Protein AF-A0A660ZQA0-F1 (afdb_monomer_lite)

Structure (mmCIF, N/CA/C/O backbone):
data_AF-A0A660ZQA0-F1
#
_entry.id   AF-A0A660ZQA0-F1
#
loop_
_atom_site.group_PDB
_atom_site.id
_atom_site.type_symbol
_atom_site.label_atom_id
_atom_site.label_alt_id
_atom_site.label_comp_id
_atom_site.label_asym_id
_atom_site.label_entity_id
_atom_site.label_seq_id
_atom_site.pdbx_PDB_ins_code
_atom_site.Cartn_x
_atom_site.Cartn_y
_atom_site.Cartn_z
_atom_site.occupancy
_atom_site.B_iso_or_equiv
_atom_site.auth_seq_id
_atom_site.auth_comp_id
_atom_site.auth_asym_id
_atom_site.auth_atom_id
_atom_site.pdbx_PDB_model_num
ATOM 1 N N . GLY A 1 1 ? 2.823 17.180 1.649 1.00 47.53 1 GLY A N 1
ATOM 2 C CA . GLY A 1 1 ? 2.855 16.160 0.591 1.00 47.53 1 GLY A CA 1
ATOM 3 C C . GLY A 1 1 ? 1.753 15.177 0.880 1.00 47.53 1 GLY A C 1
ATOM 4 O O . GLY A 1 1 ? 1.707 14.669 1.992 1.00 47.53 1 GLY A O 1
ATOM 5 N N . GLU A 1 2 ? 0.834 14.997 -0.058 1.00 53.12 2 GLU A N 1
ATOM 6 C CA . GLU A 1 2 ? -0.457 14.311 0.129 1.00 53.12 2 GLU A CA 1
ATOM 7 C C . GLU A 1 2 ? -0.332 12.813 0.473 1.00 53.12 2 GLU A C 1
ATOM 9 O O . GLU A 1 2 ? -1.267 12.218 0.992 1.00 53.12 2 GLU A O 1
ATOM 14 N N . SER A 1 3 ? 0.864 12.234 0.341 1.00 49.69 3 SER A N 1
ATOM 15 C CA . SER A 1 3 ? 1.200 10.859 0.742 1.00 49.69 3 SER A CA 1
ATOM 16 C C . SER A 1 3 ? 1.335 10.642 2.262 1.00 49.69 3 SER A C 1
ATOM 18 O O . SER A 1 3 ? 1.665 9.541 2.689 1.00 49.69 3 SER A O 1
ATOM 20 N N . ARG A 1 4 ? 1.104 11.673 3.093 1.00 50.16 4 ARG A N 1
ATOM 21 C CA . ARG A 1 4 ? 1.208 11.611 4.570 1.00 50.16 4 ARG A CA 1
ATOM 22 C C . ARG A 1 4 ? -0.072 11.151 5.288 1.00 50.16 4 ARG A C 1
ATOM 24 O O . ARG A 1 4 ? -0.067 11.100 6.510 1.00 50.16 4 ARG A O 1
ATOM 31 N N . HIS A 1 5 ? -1.143 10.848 4.550 1.00 56.28 5 HIS A N 1
ATOM 32 C CA . HIS A 1 5 ? -2.441 10.422 5.102 1.00 56.28 5 HIS A CA 1
ATOM 33 C C . HIS A 1 5 ? -2.903 9.038 4.618 1.00 56.28 5 HIS A C 1
ATOM 35 O O . HIS A 1 5 ? -4.037 8.647 4.883 1.00 56.28 5 HIS A O 1
ATOM 41 N N . ALA A 1 6 ? -2.067 8.300 3.884 1.00 69.19 6 ALA A N 1
ATOM 42 C CA . ALA A 1 6 ? -2.425 6.953 3.459 1.00 69.19 6 ALA A CA 1
ATOM 43 C C . ALA A 1 6 ? -2.184 5.959 4.603 1.00 69.19 6 ALA A C 1
ATOM 45 O O . ALA A 1 6 ? -1.070 5.853 5.112 1.00 69.19 6 ALA A O 1
ATOM 46 N N . HIS A 1 7 ? -3.228 5.216 4.962 1.00 82.25 7 HIS A N 1
ATOM 47 C CA . HIS A 1 7 ? -3.159 4.084 5.885 1.00 82.25 7 HIS A CA 1
ATOM 48 C C . HIS A 1 7 ? -2.233 2.973 5.367 1.00 82.25 7 HIS A C 1
ATOM 50 O O . HIS A 1 7 ? -1.464 2.389 6.117 1.00 82.25 7 HIS A O 1
ATOM 56 N N . ILE A 1 8 ? -2.253 2.726 4.056 1.00 88.62 8 ILE A N 1
ATOM 57 C CA . ILE A 1 8 ? -1.328 1.831 3.363 1.00 88.62 8 ILE A CA 1
ATOM 58 C C . ILE A 1 8 ? -1.022 2.401 1.974 1.00 88.62 8 ILE A C 1
ATOM 60 O O . ILE A 1 8 ? -1.919 2.897 1.290 1.00 88.62 8 ILE A O 1
ATOM 64 N N . GLY A 1 9 ? 0.241 2.361 1.552 1.00 88.31 9 GLY A N 1
ATOM 65 C CA . GLY A 1 9 ? 0.687 2.891 0.263 1.00 88.31 9 GLY A CA 1
ATOM 66 C C . GLY A 1 9 ? 1.925 2.178 -0.269 1.00 88.31 9 GLY A C 1
ATOM 67 O O . GLY A 1 9 ? 2.728 1.654 0.495 1.00 88.31 9 GLY A O 1
ATOM 68 N N . ILE A 1 10 ? 2.093 2.166 -1.590 1.00 88.44 10 ILE A N 1
ATOM 69 C CA . ILE A 1 10 ? 3.238 1.556 -2.272 1.00 88.44 10 ILE A CA 1
ATOM 70 C C . ILE A 1 10 ? 3.952 2.588 -3.138 1.00 88.44 10 ILE A C 1
ATOM 72 O O . ILE A 1 10 ? 3.306 3.363 -3.844 1.00 88.44 10 ILE A O 1
ATOM 76 N N . SER A 1 11 ? 5.284 2.589 -3.107 1.00 87.69 11 SER A N 1
ATOM 77 C CA . SER A 1 11 ? 6.092 3.351 -4.059 1.00 87.69 11 SER A CA 1
ATOM 78 C C . SER A 1 11 ? 6.528 2.422 -5.181 1.00 87.69 11 SER A C 1
ATOM 80 O O . SER A 1 11 ? 7.369 1.552 -4.971 1.00 87.69 11 SER A O 1
ATOM 82 N N . LEU A 1 12 ? 5.940 2.581 -6.365 1.00 83.38 12 LEU A N 1
ATOM 83 C CA . LEU A 1 12 ? 6.335 1.792 -7.528 1.00 83.38 12 LEU A CA 1
ATOM 84 C C . LEU A 1 12 ? 7.696 2.267 -8.070 1.00 83.38 12 LEU A C 1
ATOM 86 O O . LEU A 1 12 ? 7.959 3.472 -8.047 1.00 83.38 12 LEU A O 1
ATOM 90 N N . PRO A 1 13 ? 8.550 1.346 -8.552 1.00 79.56 13 PRO A N 1
ATOM 91 C CA . PRO A 1 13 ? 9.813 1.698 -9.191 1.00 79.56 13 PRO A CA 1
ATOM 92 C C . PRO A 1 13 ? 9.568 2.424 -10.520 1.00 79.56 13 PRO A C 1
ATOM 94 O O . PRO A 1 13 ? 8.554 2.200 -11.191 1.00 79.56 13 PRO A O 1
ATOM 97 N N . GLY A 1 14 ? 10.501 3.290 -10.912 1.00 78.12 14 GLY A N 1
ATOM 98 C CA . GLY A 1 14 ? 10.479 3.962 -12.204 1.00 78.12 14 GLY A CA 1
ATOM 99 C C . GLY A 1 14 ? 10.674 2.999 -13.378 1.00 78.12 14 GLY A C 1
ATOM 100 O O . GLY A 1 14 ? 11.082 1.845 -13.235 1.00 78.12 14 GLY A O 1
ATOM 101 N N . THR A 1 15 ? 10.384 3.483 -14.588 1.00 76.44 15 THR A N 1
ATOM 102 C CA . THR A 1 15 ? 10.583 2.689 -15.810 1.00 76.44 15 THR A CA 1
ATOM 103 C C . THR A 1 15 ? 12.079 2.437 -16.023 1.00 76.44 15 THR A C 1
ATOM 105 O O . THR A 1 15 ? 12.827 3.378 -16.269 1.00 76.44 15 THR A O 1
ATOM 108 N N . GLY A 1 16 ? 12.503 1.170 -15.953 1.00 71.31 16 GLY A N 1
ATOM 109 C CA . GLY A 1 16 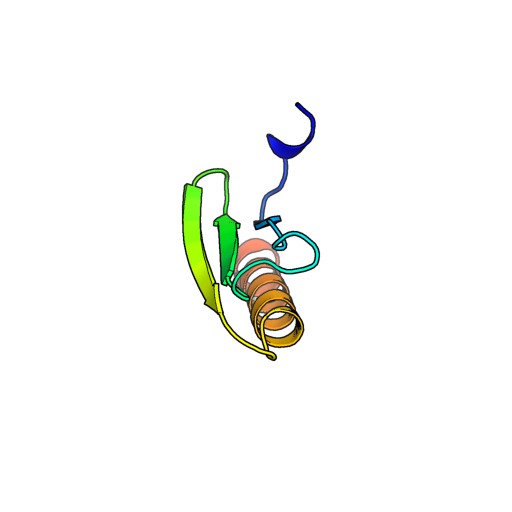? 13.903 0.756 -16.123 1.00 71.31 16 GLY A CA 1
ATOM 110 C C . GLY A 1 16 ? 14.678 0.527 -14.820 1.00 71.31 16 GLY A C 1
ATOM 111 O O . GLY A 1 16 ? 15.862 0.201 -14.880 1.00 71.31 16 GLY A O 1
ATOM 112 N N . GLU A 1 17 ? 14.033 0.668 -13.661 1.00 71.06 17 GLU A N 1
ATOM 113 C CA . GLU A 1 17 ? 14.635 0.355 -12.364 1.00 71.06 17 GLU A CA 1
ATOM 114 C C . GLU A 1 17 ? 14.397 -1.106 -11.954 1.00 71.06 17 GLU A C 1
ATOM 116 O O . GLU A 1 17 ? 13.534 -1.806 -12.488 1.00 71.06 17 GLU A O 1
ATOM 121 N N . ASP A 1 18 ? 15.199 -1.574 -10.997 1.00 74.44 18 ASP A N 1
ATOM 122 C CA . ASP A 1 18 ? 15.047 -2.899 -10.398 1.00 74.44 18 ASP A CA 1
ATOM 123 C C . ASP A 1 18 ? 13.624 -3.023 -9.813 1.00 74.44 18 ASP A C 1
ATOM 125 O O . ASP A 1 18 ? 13.177 -2.085 -9.143 1.00 74.44 18 ASP A O 1
ATOM 129 N N . PRO A 1 19 ? 12.880 -4.116 -10.079 1.00 81.88 19 PRO A N 1
ATOM 130 C CA . PRO A 1 19 ? 11.480 -4.252 -9.688 1.00 81.88 19 PRO A CA 1
ATOM 131 C C . PRO A 1 19 ? 11.362 -4.412 -8.169 1.00 81.88 19 PRO A C 1
ATOM 133 O O . PRO A 1 19 ? 11.127 -5.511 -7.674 1.00 81.88 19 PRO A O 1
ATOM 136 N N . LYS A 1 20 ? 11.541 -3.323 -7.421 1.00 86.69 20 LYS A N 1
ATOM 137 C CA . LYS A 1 20 ? 11.436 -3.241 -5.963 1.00 86.69 20 LYS A CA 1
ATOM 138 C C . LYS A 1 20 ? 10.523 -2.078 -5.617 1.00 86.69 20 LYS A C 1
ATOM 140 O O . LYS A 1 20 ? 10.765 -0.951 -6.033 1.00 86.69 20 LYS A O 1
ATOM 145 N N . ALA A 1 21 ? 9.499 -2.352 -4.828 1.00 90.81 21 ALA A N 1
ATOM 146 C CA . ALA A 1 21 ? 8.509 -1.379 -4.416 1.00 90.81 21 ALA A CA 1
ATOM 147 C C . ALA A 1 21 ? 8.349 -1.419 -2.890 1.00 90.81 21 ALA A C 1
ATOM 149 O O . ALA A 1 21 ? 7.805 -2.396 -2.361 1.00 90.81 21 ALA A O 1
ATOM 150 N N . PRO A 1 22 ? 8.849 -0.414 -2.149 1.00 90.88 22 PRO A N 1
ATOM 151 C CA . PRO A 1 22 ? 8.604 -0.324 -0.717 1.00 90.88 22 PRO A CA 1
ATOM 152 C C . PRO A 1 22 ? 7.129 -0.016 -0.444 1.00 90.88 22 PRO A C 1
ATOM 154 O O . PRO A 1 22 ? 6.526 0.857 -1.076 1.00 90.88 22 PRO A O 1
ATOM 157 N N . VAL A 1 23 ? 6.563 -0.750 0.509 1.00 91.56 23 VAL A N 1
ATOM 158 C CA . VAL A 1 23 ? 5.201 -0.601 1.020 1.00 91.56 23 VAL A CA 1
ATOM 159 C C . VAL A 1 23 ? 5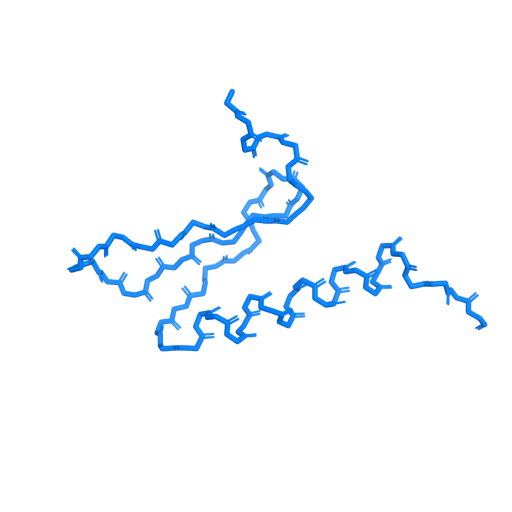.272 0.033 2.403 1.00 91.56 23 VAL A C 1
ATOM 161 O O . VAL A 1 23 ? 6.024 -0.412 3.273 1.00 91.56 23 VAL A O 1
ATOM 164 N N . TYR A 1 24 ? 4.474 1.074 2.596 1.00 89.56 24 TYR A N 1
ATOM 165 C CA . TYR A 1 24 ? 4.348 1.817 3.838 1.00 89.56 24 TYR A CA 1
ATOM 166 C C . TYR A 1 24 ? 2.958 1.597 4.426 1.00 89.56 24 TYR A C 1
ATOM 168 O O . TYR A 1 24 ? 1.967 1.697 3.705 1.00 89.56 24 TYR A O 1
ATOM 176 N N . VAL A 1 25 ? 2.891 1.339 5.727 1.00 89.25 25 VAL A N 1
ATOM 177 C CA . VAL A 1 25 ? 1.657 1.193 6.504 1.00 89.25 25 VAL A CA 1
ATOM 178 C C . VAL A 1 25 ? 1.718 2.191 7.654 1.00 89.25 25 VAL A C 1
ATOM 180 O O . VAL A 1 25 ? 2.732 2.273 8.346 1.00 89.25 25 VAL A O 1
ATOM 183 N N . ASP A 1 26 ? 0.686 3.020 7.801 1.00 87.69 26 ASP A N 1
ATOM 184 C CA . ASP A 1 26 ? 0.595 4.081 8.814 1.00 87.69 26 ASP A CA 1
ATOM 185 C C . ASP A 1 26 ? 1.840 4.994 8.855 1.00 87.69 26 ASP A C 1
ATOM 187 O O . ASP A 1 26 ? 2.306 5.454 9.900 1.00 87.69 26 ASP A O 1
ATOM 191 N N . GLY A 1 27 ? 2.415 5.248 7.675 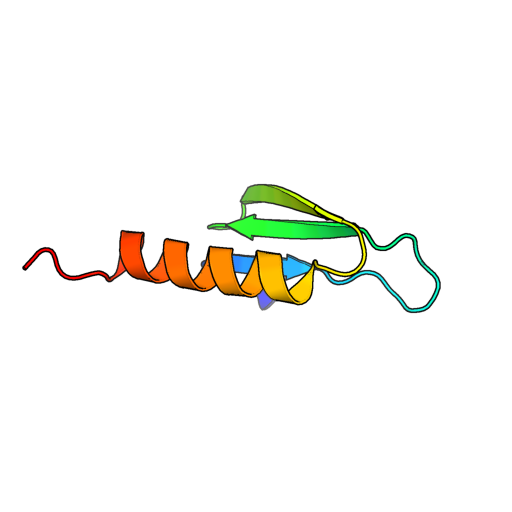1.00 85.69 27 GLY A N 1
ATOM 192 C CA . GLY A 1 27 ? 3.610 6.076 7.503 1.00 85.69 27 GLY A CA 1
ATOM 193 C C . GLY A 1 27 ? 4.937 5.404 7.878 1.00 85.69 27 GLY A C 1
ATOM 194 O O . GLY A 1 27 ? 5.976 6.063 7.802 1.00 85.69 27 GLY A O 1
ATOM 195 N N . GLN A 1 28 ? 4.936 4.121 8.244 1.00 87.19 28 GLN A N 1
ATOM 196 C CA . GLN A 1 28 ? 6.138 3.330 8.520 1.00 87.19 28 GLN A CA 1
ATOM 197 C C . GLN A 1 28 ? 6.395 2.318 7.405 1.00 87.19 28 GLN A C 1
ATOM 199 O O . GLN A 1 28 ? 5.464 1.809 6.791 1.00 87.19 28 GLN A O 1
ATOM 204 N N . LEU A 1 29 ? 7.665 2.032 7.119 1.00 88.62 29 LEU A N 1
ATOM 205 C CA . LEU A 1 29 ? 8.033 0.999 6.150 1.00 88.62 29 LEU A CA 1
ATOM 206 C C . LEU A 1 29 ? 7.669 -0.380 6.722 1.00 88.62 29 LEU A C 1
ATOM 208 O O . LEU A 1 29 ? 8.256 -0.780 7.724 1.00 88.62 29 LEU A O 1
ATOM 212 N N . ASP A 1 30 ? 6.748 -1.101 6.077 1.00 89.75 30 ASP A N 1
ATOM 213 C CA . ASP A 1 30 ? 6.397 -2.477 6.465 1.00 89.75 30 ASP A CA 1
ATOM 214 C C . ASP A 1 30 ? 7.338 -3.474 5.786 1.00 89.75 30 ASP A C 1
ATOM 216 O O . ASP A 1 30 ? 8.095 -4.197 6.435 1.00 89.75 30 ASP A O 1
ATOM 220 N N . ARG A 1 31 ? 7.338 -3.479 4.448 1.00 90.25 31 ARG A N 1
ATOM 221 C CA . ARG A 1 31 ? 8.22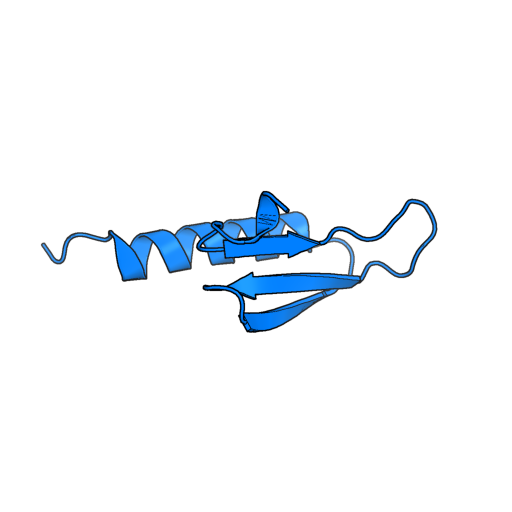7 -4.328 3.655 1.00 90.25 31 ARG A CA 1
ATOM 222 C C . ARG A 1 31 ? 8.405 -3.831 2.234 1.00 90.25 31 ARG A C 1
ATOM 224 O O . ARG A 1 31 ? 7.662 -2.987 1.749 1.00 90.25 31 ARG A O 1
ATOM 231 N N . THR A 1 32 ? 9.351 -4.438 1.531 1.00 90.12 32 THR A N 1
ATOM 232 C CA . THR A 1 32 ? 9.602 -4.174 0.114 1.00 90.12 32 THR A CA 1
ATOM 233 C C . THR A 1 32 ? 9.140 -5.358 -0.720 1.00 90.12 32 THR A C 1
ATOM 235 O O . THR A 1 32 ? 9.675 -6.458 -0.583 1.00 90.12 32 THR A O 1
ATOM 238 N N . LEU A 1 33 ? 8.162 -5.133 -1.595 1.00 89.88 33 LEU A N 1
ATOM 239 C CA . LEU A 1 33 ? 7.751 -6.110 -2.599 1.00 89.88 33 LEU A CA 1
ATOM 240 C C . LEU A 1 33 ? 8.743 -6.090 -3.758 1.00 89.88 33 LEU A C 1
ATOM 242 O O . LEU A 1 33 ? 9.246 -5.029 -4.121 1.00 89.88 33 LEU A O 1
ATOM 246 N N . GLN A 1 34 ? 9.048 -7.254 -4.326 1.00 88.38 34 GLN A N 1
ATOM 247 C CA . GLN A 1 34 ? 10.012 -7.366 -5.416 1.00 88.38 34 GLN A CA 1
ATOM 248 C C . GLN A 1 34 ? 9.523 -8.322 -6.504 1.00 88.38 34 GLN A C 1
ATOM 250 O O . GLN A 1 34 ? 8.779 -9.263 -6.229 1.00 88.38 34 GLN A O 1
ATOM 255 N N . GLY A 1 35 ? 9.976 -8.098 -7.735 1.00 82.50 35 GLY A N 1
ATOM 256 C CA . GLY A 1 35 ? 9.685 -8.950 -8.884 1.00 82.50 35 GLY A CA 1
ATOM 257 C C . GLY A 1 35 ? 8.367 -8.622 -9.590 1.00 82.50 35 GLY A C 1
ATOM 258 O O . GLY A 1 35 ? 7.851 -7.512 -9.526 1.00 82.50 35 GLY A O 1
ATOM 259 N N . LYS A 1 36 ? 7.831 -9.602 -10.321 1.00 80.19 36 LYS A N 1
ATOM 260 C CA . LYS A 1 36 ? 6.633 -9.439 -11.166 1.00 80.19 36 LYS A CA 1
ATOM 261 C C . LYS A 1 36 ? 5.316 -9.408 -10.383 1.00 80.19 36 LYS A C 1
ATOM 263 O O . LYS A 1 36 ? 4.314 -8.924 -10.894 1.00 80.19 36 LYS A O 1
ATOM 268 N N . ASP A 1 37 ? 5.331 -9.897 -9.146 1.00 85.00 37 ASP A N 1
ATOM 269 C CA . ASP A 1 37 ? 4.134 -10.094 -8.325 1.00 85.00 37 ASP A CA 1
ATOM 270 C C . ASP A 1 37 ? 3.870 -8.923 -7.361 1.00 85.00 37 ASP A C 1
ATOM 272 O O . ASP A 1 37 ? 3.058 -9.041 -6.449 1.00 85.00 37 ASP A O 1
ATOM 276 N N . ILE A 1 38 ? 4.523 -7.769 -7.562 1.00 87.31 38 ILE A N 1
ATOM 277 C CA . ILE A 1 38 ? 4.345 -6.567 -6.726 1.00 87.31 38 ILE A CA 1
ATOM 278 C C . ILE A 1 38 ? 2.873 -6.152 -6.651 1.00 87.31 38 ILE A C 1
ATOM 280 O O . ILE A 1 38 ? 2.371 -5.869 -5.568 1.00 87.31 38 ILE A O 1
ATOM 284 N N . ALA A 1 39 ? 2.171 -6.148 -7.788 1.00 86.31 39 ALA A N 1
ATOM 285 C CA . ALA A 1 39 ? 0.761 -5.776 -7.830 1.00 86.31 39 ALA A CA 1
ATOM 286 C C . ALA A 1 39 ? -0.102 -6.742 -7.002 1.00 86.31 39 ALA A C 1
ATOM 288 O O . ALA A 1 39 ? -0.863 -6.301 -6.147 1.00 86.31 39 ALA A O 1
ATOM 289 N N . ALA A 1 40 ? 0.068 -8.053 -7.203 1.00 90.31 40 ALA A N 1
ATOM 290 C CA . ALA A 1 40 ? -0.688 -9.077 -6.483 1.00 90.31 40 ALA A CA 1
ATOM 291 C C . ALA A 1 40 ? -0.390 -9.062 -4.975 1.00 90.31 40 ALA A C 1
ATOM 293 O O . ALA A 1 40 ? -1.311 -9.100 -4.159 1.00 90.31 40 ALA A O 1
ATOM 294 N N . GLY A 1 41 ? 0.889 -8.943 -4.603 1.00 90.00 41 GLY A N 1
ATOM 295 C CA . GLY A 1 41 ? 1.311 -8.850 -3.208 1.00 90.00 41 GLY A CA 1
ATOM 296 C C . GLY A 1 41 ? 0.753 -7.607 -2.518 1.00 90.00 41 GLY A C 1
ATOM 297 O O . GLY A 1 41 ? 0.294 -7.693 -1.382 1.00 90.00 41 GLY A O 1
ATOM 298 N N . PHE A 1 42 ? 0.726 -6.468 -3.215 1.00 90.06 42 PHE A N 1
ATOM 299 C CA . PHE A 1 42 ? 0.158 -5.242 -2.666 1.00 90.06 42 PHE A CA 1
ATOM 300 C C . PHE A 1 42 ? -1.358 -5.340 -2.490 1.00 90.06 42 PHE A C 1
ATOM 302 O O . PHE A 1 42 ? -1.864 -4.973 -1.434 1.00 90.06 42 PHE A O 1
ATOM 309 N N . THR A 1 43 ? -2.086 -5.880 -3.473 1.00 90.94 43 THR A N 1
ATOM 310 C CA . THR A 1 43 ? -3.535 -6.099 -3.344 1.00 90.94 43 THR A CA 1
ATOM 311 C C . THR A 1 43 ? -3.853 -6.948 -2.118 1.00 90.94 43 THR A C 1
ATOM 313 O O . THR A 1 43 ? -4.693 -6.552 -1.314 1.00 90.94 43 THR A O 1
ATOM 316 N N . GLN A 1 44 ? -3.122 -8.046 -1.914 1.00 91.81 44 GLN A N 1
ATOM 317 C CA . GLN A 1 44 ? -3.340 -8.922 -0.766 1.00 91.81 44 GLN A CA 1
ATOM 318 C C . GLN A 1 44 ? -3.061 -8.224 0.574 1.00 91.81 44 GLN A C 1
ATOM 320 O O . GLN A 1 44 ? -3.800 -8.425 1.534 1.00 91.81 44 GLN A O 1
ATOM 325 N N . MET A 1 45 ? -2.038 -7.366 0.639 1.00 90.88 45 MET A N 1
ATOM 326 C CA . MET A 1 45 ? -1.775 -6.548 1.828 1.00 90.88 45 MET A CA 1
ATOM 327 C C . MET A 1 45 ? -2.889 -5.550 2.113 1.00 90.88 45 MET A C 1
ATOM 329 O O . MET A 1 45 ? -3.255 -5.368 3.268 1.00 90.88 45 MET A O 1
ATOM 333 N N . VAL A 1 46 ? -3.426 -4.899 1.080 1.00 90.31 46 VAL A N 1
ATOM 334 C CA . VAL A 1 46 ? -4.543 -3.962 1.240 1.00 90.31 46 VAL A CA 1
ATOM 335 C C . VAL A 1 46 ? -5.778 -4.701 1.749 1.00 90.31 46 VAL A C 1
ATOM 337 O O . VAL A 1 46 ? -6.430 -4.225 2.675 1.00 90.31 46 VAL A O 1
ATOM 340 N N . GLU A 1 47 ? -6.083 -5.876 1.196 1.00 90.88 47 GLU A N 1
ATOM 341 C CA . GLU A 1 47 ? -7.200 -6.699 1.666 1.00 90.88 47 GLU A CA 1
ATOM 342 C C . GLU A 1 47 ? -7.033 -7.125 3.129 1.00 90.88 47 GLU A C 1
ATOM 344 O O . GLU A 1 47 ? -7.985 -7.028 3.906 1.00 90.88 47 GLU A O 1
ATOM 349 N N . ASP A 1 48 ? -5.836 -7.570 3.518 1.00 90.38 48 ASP A N 1
ATOM 350 C CA . ASP A 1 48 ? -5.535 -7.977 4.893 1.00 90.38 48 ASP A CA 1
ATOM 351 C C . ASP A 1 48 ? -5.601 -6.789 5.861 1.00 90.38 48 ASP A C 1
ATOM 353 O O . ASP A 1 48 ? -6.272 -6.862 6.892 1.00 90.38 48 ASP A O 1
ATOM 357 N N . TYR A 1 49 ? -5.020 -5.650 5.475 1.00 89.19 49 TYR A N 1
ATOM 358 C CA . TYR A 1 49 ? -5.095 -4.407 6.237 1.00 89.19 49 TYR A CA 1
ATOM 359 C C . TYR A 1 49 ? -6.550 -3.992 6.474 1.00 89.19 49 TYR A C 1
ATOM 361 O O . TYR A 1 49 ? -6.944 -3.716 7.610 1.00 89.19 49 TYR A O 1
ATOM 369 N N . VAL A 1 50 ? -7.375 -4.024 5.420 1.00 88.38 50 VAL A N 1
ATOM 370 C CA . VAL A 1 50 ? -8.795 -3.681 5.517 1.00 88.38 50 VAL A CA 1
ATOM 371 C C . VAL A 1 50 ? -9.544 -4.652 6.426 1.00 88.38 50 VAL A C 1
ATOM 373 O O . VAL A 1 50 ? -10.342 -4.212 7.254 1.00 88.38 50 VAL A O 1
ATOM 376 N N . ARG A 1 51 ? -9.273 -5.958 6.328 1.00 88.75 51 ARG A N 1
ATOM 377 C CA . ARG A 1 51 ? -9.862 -6.968 7.223 1.00 88.75 51 ARG A CA 1
ATOM 378 C C . ARG A 1 51 ? -9.453 -6.762 8.678 1.00 88.75 51 ARG A C 1
ATOM 380 O O . ARG A 1 51 ? -10.291 -6.917 9.557 1.00 88.75 51 ARG A O 1
ATOM 387 N N . LEU A 1 52 ? -8.202 -6.406 8.948 1.00 87.44 52 LEU A N 1
ATOM 388 C CA . LEU A 1 52 ? -7.718 -6.176 10.310 1.00 87.44 52 LEU A CA 1
ATOM 389 C C . LEU A 1 52 ? -8.288 -4.891 10.927 1.00 87.44 52 LEU A C 1
ATOM 391 O O . LEU A 1 52 ? -8.582 -4.876 12.120 1.00 87.44 52 LEU A O 1
ATOM 395 N N . HIS A 1 53 ? -8.451 -3.831 10.131 1.00 85.62 53 HIS A N 1
ATOM 396 C CA . HIS A 1 53 ? -8.843 -2.504 10.628 1.00 85.62 53 HIS A CA 1
ATOM 397 C C . HIS A 1 53 ? -10.356 -2.264 10.600 1.00 85.62 53 HIS A C 1
ATOM 399 O O . HIS A 1 53 ? -10.892 -1.591 11.480 1.00 85.62 53 HIS A O 1
ATOM 405 N N . TRP A 1 54 ? -11.056 -2.829 9.614 1.00 83.56 54 TRP A N 1
ATOM 406 C CA . TRP A 1 54 ? -12.497 -2.639 9.408 1.00 83.56 54 TRP A CA 1
ATOM 407 C C . TRP A 1 54 ? -13.277 -3.944 9.255 1.00 83.56 54 TRP A C 1
ATOM 409 O O . TRP A 1 54 ? -14.491 -3.901 9.059 1.00 83.56 54 TRP A O 1
ATOM 419 N N . GLY A 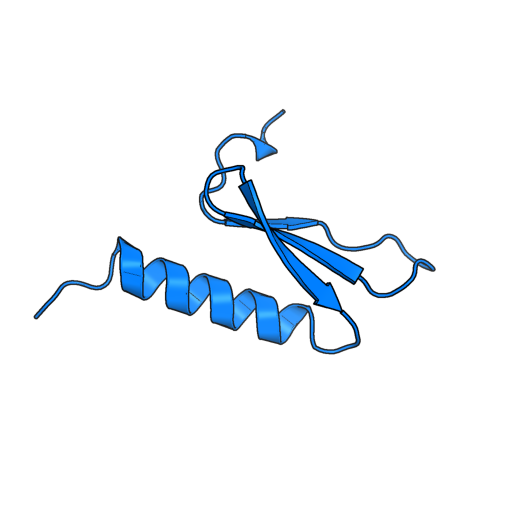1 55 ? -12.626 -5.106 9.355 1.00 79.75 55 GLY A N 1
ATOM 420 C CA . GLY A 1 55 ? -13.330 -6.378 9.437 1.00 79.75 55 GLY A CA 1
ATOM 421 C C . GLY A 1 55 ? -14.116 -6.425 10.736 1.00 79.75 55 GLY A C 1
ATOM 422 O O . GLY A 1 55 ? -13.566 -6.636 11.816 1.00 79.75 55 GLY A O 1
ATOM 423 N N . THR A 1 56 ? -15.420 -6.200 10.636 1.00 64.88 56 THR A N 1
ATOM 424 C CA . THR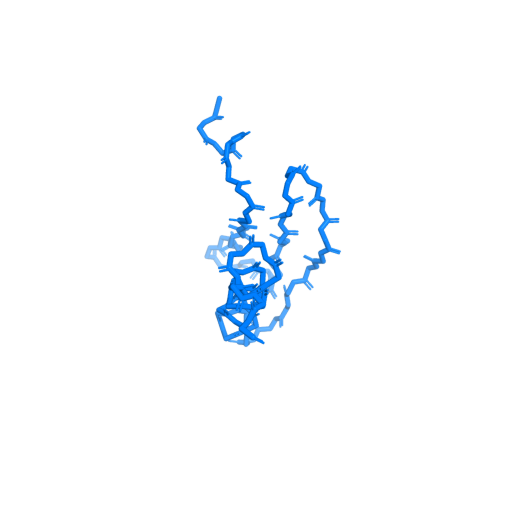 A 1 56 ? -16.353 -6.358 11.742 1.00 64.88 56 THR A CA 1
ATOM 425 C C . THR A 1 56 ? -16.211 -7.777 12.276 1.00 64.88 56 THR A C 1
ATOM 427 O O . THR A 1 56 ? -16.556 -8.741 11.590 1.00 64.88 56 THR A O 1
ATOM 430 N N . LYS A 1 57 ? -15.697 -7.912 13.506 1.00 56.09 57 LYS A N 1
ATOM 431 C CA . LYS A 1 57 ? -15.860 -9.134 14.300 1.00 56.09 57 LYS A CA 1
ATOM 432 C C . LYS A 1 57 ? -17.364 -9.384 14.404 1.00 56.09 57 LYS A C 1
ATOM 434 O O . LYS A 1 57 ? -18.047 -8.689 15.153 1.00 56.09 57 LYS A O 1
ATOM 439 N N . SER A 1 58 ? -17.858 -10.291 13.570 1.00 53.00 58 SER A N 1
ATOM 440 C CA . SER A 1 58 ? -19.200 -10.859 13.682 1.00 53.00 58 SER A CA 1
ATOM 441 C C . SER A 1 58 ? -19.158 -12.032 14.648 1.00 53.00 58 SER A C 1
ATOM 443 O O . SER A 1 58 ? -18.109 -12.718 14.673 1.00 53.00 58 SER A O 1
#

Foldseek 3Di:
DVVQPDQKDWAADDDPDFGWIFIDGNNHTPDIDHDDCSVVVRVVVVVVSCCVPPVPPD

Sequence (58 aa):
GESRHAHIGISLPGTGEDPKAPVYVDGQLDRTLQGKDIAAGFTQMVEDYVRLHWGTKS

pLDDT: mean 81.51, std 12.4, range [47.53, 91.81]

Radius of gyration: 12.67 Å; chains: 1; bounding box: 34×27×30 Å

Secondary structure (DSSP, 8-state):
-GGGS-SEEE-PPPTTS-SEEEEEETTEEEEEEESTTHHHHHHHHHHHHHHHHH----